Protein AF-A0A967INX9-F1 (afdb_monomer)

Solvent-accessible surface area (backbone atoms only — not comparable to full-atom values): 3528 Å² total; per-residue (Å²): 133,89,68,85,77,79,75,50,37,60,56,52,51,54,51,55,36,59,69,57,76,46,71,65,20,59,51,51,53,51,53,52,50,53,52,43,71,76,37,79,82,69,82,68,79,72,78,85,75,73,77,79,79,130

Secondary structure (DSSP, 8-state):
----PPPPHHHHHHHHHHHT-SHHHHHHHHHHHHHHHH-TTPPP----------

Sequence (54 aa):
SSSRGEKTASELISKRIRELGD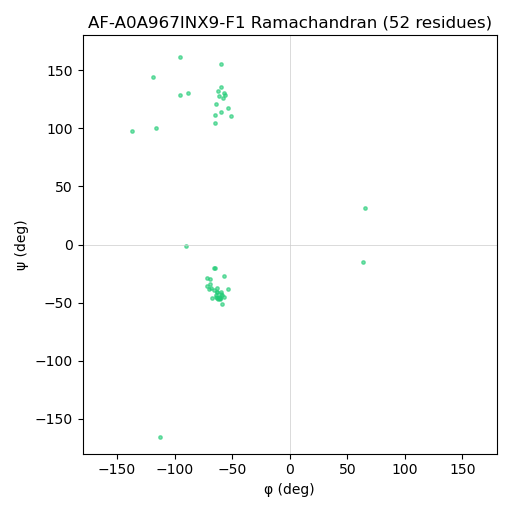WRGKTLEEVRRLIKEADPEIVEEWKWRKPSNP

Mean predicted aligned error: 6.58 Å

Radius of gyration: 13.69 Å; Cα contacts (8 Å, |Δi|>4): 18; chains: 1; bounding box: 40×25×35 Å

Structure (mmCIF, N/CA/C/O backbone):
data_AF-A0A967INX9-F1
#
_entry.id   AF-A0A967INX9-F1
#
loop_
_atom_site.group_PDB
_atom_site.id
_atom_site.type_symbol
_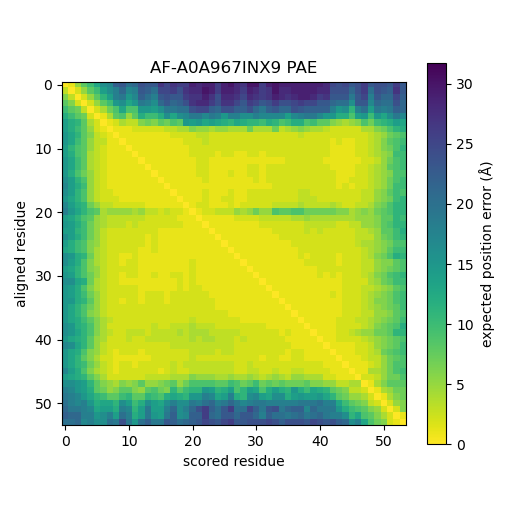atom_site.label_atom_id
_atom_site.label_alt_id
_atom_site.label_comp_id
_atom_site.label_asym_id
_atom_site.label_entity_id
_atom_site.label_seq_id
_atom_site.pdbx_PDB_ins_code
_atom_site.Cartn_x
_atom_site.Cartn_y
_atom_site.Cartn_z
_atom_site.occupancy
_atom_site.B_iso_or_equiv
_atom_site.auth_seq_id
_atom_site.auth_comp_id
_atom_site.auth_asym_id
_atom_site.auth_atom_id
_atom_site.pdbx_PDB_model_num
ATOM 1 N N . SER A 1 1 ? 11.762 15.855 20.081 1.00 36.31 1 SER A N 1
ATOM 2 C CA . SER A 1 1 ? 12.678 15.439 19.003 1.00 36.31 1 SER A CA 1
ATOM 3 C C . SER A 1 1 ? 11.918 14.634 17.978 1.00 36.31 1 SER A C 1
ATOM 5 O O . SER A 1 1 ? 11.487 13.535 18.295 1.00 36.31 1 SER A O 1
ATOM 7 N N . SER A 1 2 ? 11.700 15.197 16.791 1.00 42.94 2 SER A N 1
ATOM 8 C CA . SER A 1 2 ? 11.033 14.513 15.682 1.00 42.94 2 SER A CA 1
ATOM 9 C C . SER A 1 2 ? 11.894 13.341 15.215 1.00 42.94 2 SER A C 1
ATOM 11 O O . SER A 1 2 ? 12.999 13.531 14.703 1.00 42.94 2 SER A O 1
ATOM 13 N N . SER A 1 3 ? 11.416 12.125 15.460 1.00 46.22 3 SER A N 1
ATOM 14 C CA . SER A 1 3 ? 11.988 10.889 14.937 1.00 46.22 3 SER A CA 1
ATOM 15 C C . SER A 1 3 ? 11.967 10.935 13.406 1.00 46.22 3 SER A C 1
ATOM 17 O O . SER A 1 3 ? 10.988 11.362 12.799 1.00 46.22 3 SER A O 1
ATOM 19 N N . ARG A 1 4 ? 13.068 10.529 12.762 1.00 48.50 4 ARG A N 1
ATOM 20 C CA . ARG A 1 4 ? 13.136 10.321 11.306 1.00 48.50 4 ARG A CA 1
ATOM 21 C C . ARG A 1 4 ? 11.966 9.417 10.899 1.00 48.50 4 ARG A C 1
ATOM 23 O O . ARG A 1 4 ? 11.942 8.261 11.303 1.00 48.50 4 ARG A O 1
ATOM 30 N N . GLY A 1 5 ? 10.999 9.986 10.177 1.00 50.03 5 GLY A N 1
ATOM 31 C CA . GLY A 1 5 ? 9.656 9.435 9.996 1.00 50.03 5 GLY A CA 1
ATOM 32 C C . GLY A 1 5 ? 9.647 7.998 9.485 1.00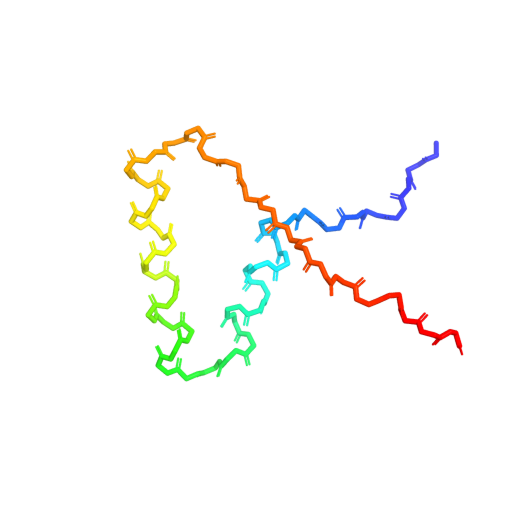 50.03 5 GLY A C 1
ATOM 33 O O . GLY A 1 5 ? 10.118 7.711 8.382 1.00 50.03 5 GLY A O 1
ATOM 34 N N . GLU A 1 6 ? 9.100 7.094 10.292 1.00 66.69 6 GLU A N 1
ATOM 35 C CA . GLU A 1 6 ? 8.744 5.758 9.837 1.00 66.69 6 GLU A CA 1
ATOM 36 C C . GLU A 1 6 ? 7.651 5.895 8.776 1.00 66.69 6 GLU A C 1
ATOM 38 O O . GLU A 1 6 ? 6.596 6.474 9.028 1.00 66.69 6 GLU A O 1
ATOM 43 N N . LYS A 1 7 ? 7.920 5.400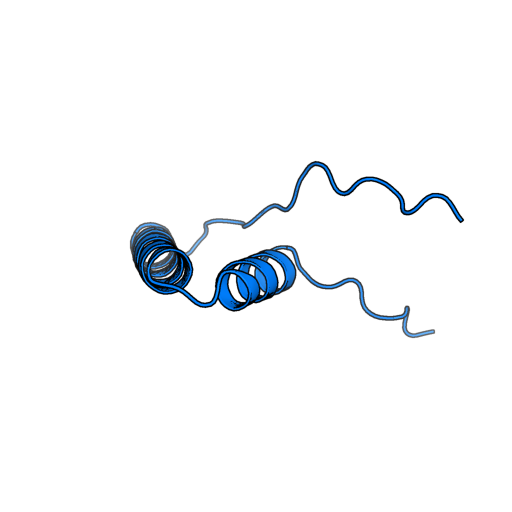 7.562 1.00 79.69 7 LYS A N 1
ATOM 44 C CA . LYS A 1 7 ? 6.897 5.344 6.514 1.00 79.69 7 LYS A CA 1
ATOM 45 C C . LYS A 1 7 ? 5.771 4.438 6.988 1.00 79.69 7 LYS A C 1
ATOM 47 O O . LYS A 1 7 ? 6.032 3.313 7.416 1.00 79.69 7 LYS A O 1
ATOM 52 N N . THR A 1 8 ? 4.541 4.909 6.857 1.00 92.62 8 THR A N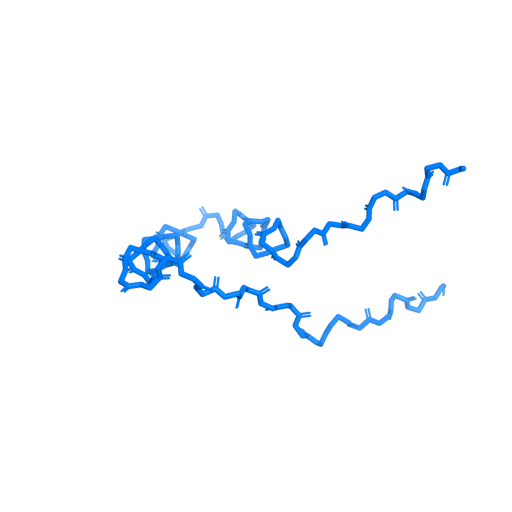 1
ATOM 53 C CA . THR A 1 8 ? 3.346 4.111 7.130 1.00 92.62 8 THR A CA 1
ATOM 54 C C . THR A 1 8 ? 3.317 2.877 6.222 1.00 92.62 8 THR A C 1
ATOM 56 O O . THR A 1 8 ? 3.876 2.876 5.118 1.00 92.62 8 THR A O 1
ATOM 59 N N . ALA A 1 9 ? 2.629 1.816 6.649 1.00 93.38 9 ALA A N 1
ATOM 60 C CA . ALA A 1 9 ? 2.410 0.641 5.804 1.00 93.38 9 ALA A CA 1
ATOM 61 C C . ALA A 1 9 ? 1.780 1.030 4.456 1.00 93.38 9 ALA A C 1
ATOM 63 O O . ALA A 1 9 ? 2.197 0.535 3.409 1.00 93.38 9 ALA A O 1
ATOM 64 N N . SER A 1 10 ? 0.861 2.000 4.476 1.00 94.38 10 SER A N 1
ATOM 65 C CA . SER A 1 10 ? 0.226 2.537 3.277 1.00 94.38 10 SER A CA 1
ATOM 66 C C . SER A 1 10 ? 1.238 3.096 2.272 1.00 94.38 10 SER A C 1
ATOM 68 O O . SER A 1 10 ? 1.172 2.778 1.081 1.00 94.38 10 SER A O 1
ATOM 70 N N . GLU A 1 11 ? 2.218 3.873 2.740 1.00 95.25 11 GLU A N 1
ATOM 71 C CA . GLU A 1 11 ? 3.285 4.433 1.905 1.00 95.25 11 GLU A CA 1
ATOM 72 C C . GLU A 1 11 ? 4.246 3.361 1.379 1.00 95.25 11 GLU A C 1
ATOM 74 O O . GLU A 1 11 ? 4.695 3.447 0.232 1.00 95.25 11 GLU A O 1
ATOM 79 N N . LEU A 1 12 ? 4.560 2.344 2.189 1.00 94.81 12 LEU A N 1
ATOM 80 C CA . LEU A 1 12 ? 5.402 1.216 1.774 1.00 94.81 12 LEU A CA 1
ATOM 81 C C . LEU A 1 12 ? 4.736 0.401 0.660 1.00 94.81 12 LEU A C 1
ATOM 83 O O . LEU A 1 12 ? 5.376 0.120 -0.356 1.00 94.81 12 LEU A O 1
ATOM 87 N N . ILE A 1 13 ? 3.444 0.099 0.804 1.00 95.38 13 ILE A N 1
ATOM 88 C CA . ILE A 1 13 ? 2.652 -0.595 -0.218 1.00 95.38 13 ILE A CA 1
ATOM 89 C C . ILE A 1 13 ? 2.579 0.258 -1.489 1.00 95.38 13 ILE A C 1
ATOM 91 O O . ILE A 1 13 ? 2.857 -0.245 -2.576 1.00 95.38 13 ILE A O 1
ATOM 95 N N . SER A 1 14 ? 2.302 1.562 -1.368 1.00 96.31 14 SER A N 1
ATOM 96 C CA . SER A 1 14 ? 2.256 2.481 -2.518 1.00 96.31 14 SER A CA 1
ATOM 97 C C . SER A 1 14 ? 3.583 2.519 -3.273 1.00 96.31 14 SER A C 1
ATOM 99 O O . SER A 1 14 ? 3.604 2.458 -4.502 1.00 96.31 14 SER A O 1
ATOM 101 N N . LYS A 1 15 ? 4.708 2.575 -2.551 1.00 95.81 15 LYS A N 1
ATOM 102 C CA . LYS A 1 15 ? 6.042 2.514 -3.157 1.00 95.81 15 LYS A CA 1
ATOM 103 C C . LYS A 1 15 ? 6.257 1.188 -3.882 1.00 95.81 15 LYS A C 1
ATOM 105 O O . LYS A 1 15 ? 6.704 1.199 -5.024 1.00 95.81 15 LYS A O 1
ATOM 110 N N . ARG A 1 16 ? 5.909 0.062 -3.250 1.00 95.00 16 ARG A N 1
ATOM 111 C CA . ARG A 1 16 ? 6.094 -1.266 -3.842 1.00 95.00 16 ARG A CA 1
ATOM 112 C C . ARG A 1 16 ? 5.269 -1.456 -5.114 1.00 95.00 16 ARG A C 1
ATOM 114 O O . ARG A 1 16 ? 5.780 -2.019 -6.075 1.00 95.00 16 ARG A O 1
ATOM 121 N N . ILE A 1 17 ? 4.028 -0.970 -5.128 1.00 97.06 17 ILE A N 1
ATOM 122 C CA . ILE A 1 17 ? 3.160 -0.998 -6.312 1.00 97.06 17 ILE A CA 1
ATOM 123 C C . ILE A 1 17 ? 3.802 -0.206 -7.459 1.00 97.06 17 ILE A C 1
ATOM 125 O O . ILE A 1 17 ? 3.907 -0.721 -8.571 1.00 97.06 17 ILE A O 1
ATOM 129 N N . ARG A 1 18 ? 4.314 1.003 -7.183 1.00 96.12 18 ARG A N 1
ATOM 130 C CA . ARG A 1 18 ? 5.001 1.840 -8.186 1.00 96.12 18 ARG A CA 1
ATOM 131 C C . ARG A 1 18 ? 6.280 1.197 -8.731 1.00 96.12 18 ARG A C 1
ATOM 133 O O . ARG A 1 18 ? 6.556 1.322 -9.918 1.00 96.12 18 ARG A O 1
ATOM 140 N N . GLU A 1 19 ? 7.043 0.495 -7.893 1.00 96.69 19 GLU A N 1
ATOM 141 C CA . GLU A 1 19 ? 8.280 -0.196 -8.298 1.00 96.69 19 GLU A CA 1
ATOM 142 C C . GLU A 1 19 ? 8.055 -1.340 -9.298 1.00 96.69 19 GLU A C 1
ATOM 144 O O . GLU A 1 19 ? 9.000 -1.730 -9.979 1.00 96.69 19 GLU A O 1
ATOM 149 N N . LEU A 1 20 ? 6.839 -1.891 -9.402 1.00 97.00 20 LEU A N 1
ATOM 150 C CA . LEU A 1 20 ? 6.552 -2.959 -10.365 1.00 97.00 20 LEU A CA 1
ATOM 151 C C . LEU A 1 20 ? 6.586 -2.465 -11.818 1.00 97.00 20 LEU A C 1
ATOM 153 O O . LEU A 1 20 ? 6.924 -3.255 -12.693 1.00 97.00 20 LEU A O 1
ATOM 157 N N . GLY A 1 21 ? 6.268 -1.189 -12.076 1.00 90.38 21 GLY A N 1
ATOM 158 C CA . GLY A 1 21 ? 6.462 -0.493 -13.362 1.00 90.38 21 GLY A CA 1
ATOM 159 C C . GLY A 1 21 ? 5.671 -1.009 -14.576 1.00 90.38 21 GLY A C 1
ATOM 160 O O . GLY A 1 21 ? 5.557 -0.304 -15.575 1.00 90.38 21 GLY A O 1
ATOM 161 N N . ASP A 1 22 ? 5.105 -2.210 -14.500 1.00 95.69 22 ASP A N 1
ATOM 162 C CA . ASP A 1 22 ? 4.358 -2.876 -15.560 1.00 95.69 22 ASP A CA 1
ATOM 163 C C . ASP A 1 22 ? 2.865 -3.015 -15.207 1.00 95.69 22 ASP A C 1
ATOM 165 O O . ASP A 1 22 ? 2.337 -2.358 -14.302 1.00 95.69 22 ASP A O 1
ATOM 169 N N . TRP A 1 23 ? 2.146 -3.857 -15.951 1.00 97.94 23 TRP A N 1
ATOM 170 C CA . TRP A 1 23 ? 0.713 -4.077 -15.761 1.00 97.94 23 TRP A CA 1
ATOM 171 C C . TRP A 1 23 ? 0.354 -4.539 -14.339 1.00 97.94 23 TRP A C 1
ATOM 173 O O . TRP A 1 23 ? -0.735 -4.218 -13.868 1.00 97.94 23 TRP A O 1
ATOM 183 N N . ARG A 1 24 ? 1.265 -5.205 -13.613 1.00 98.12 24 ARG A N 1
ATOM 184 C CA . ARG A 1 24 ? 1.011 -5.673 -12.241 1.00 98.12 24 ARG A CA 1
ATOM 185 C C . ARG A 1 24 ? 0.820 -4.513 -11.277 1.00 98.12 24 ARG A C 1
ATOM 187 O O . ARG A 1 24 ? -0.040 -4.587 -10.406 1.00 98.12 24 ARG A O 1
ATOM 194 N N . GLY A 1 25 ? 1.597 -3.440 -11.444 1.00 98.06 25 GLY A N 1
ATOM 195 C CA . GLY A 1 25 ? 1.445 -2.227 -10.641 1.00 98.06 25 GLY A CA 1
ATOM 196 C C . GLY A 1 25 ? 0.057 -1.616 -10.828 1.00 98.06 25 GLY A C 1
ATOM 197 O O . GLY A 1 25 ? -0.637 -1.354 -9.850 1.00 98.06 25 GLY A O 1
ATOM 198 N N . LYS A 1 26 ? -0.390 -1.496 -12.084 1.00 97.75 26 LYS A N 1
ATOM 199 C CA . LYS A 1 26 ? -1.721 -0.963 -12.419 1.00 97.75 26 LYS A CA 1
ATOM 200 C C . LYS A 1 26 ? -2.848 -1.816 -11.837 1.00 97.75 26 LYS A C 1
ATOM 202 O O . LYS A 1 26 ? -3.772 -1.284 -11.234 1.00 97.75 26 LYS A O 1
ATOM 207 N N . THR A 1 27 ? -2.759 -3.138 -11.976 1.00 98.25 27 THR A N 1
ATOM 208 C CA . THR A 1 27 ? -3.770 -4.052 -11.430 1.00 98.25 27 THR A CA 1
ATOM 209 C C . THR A 1 27 ? -3.830 -3.990 -9.904 1.00 98.25 27 THR A C 1
ATOM 211 O O . THR A 1 27 ? -4.919 -3.942 -9.341 1.00 98.25 27 THR A O 1
ATOM 214 N N . LEU A 1 28 ? -2.684 -3.970 -9.217 1.00 98.31 28 LEU A N 1
ATOM 215 C CA . LEU A 1 28 ? -2.655 -3.910 -7.753 1.00 98.31 28 LEU A CA 1
ATOM 216 C C . LEU A 1 28 ? -3.140 -2.568 -7.203 1.00 98.31 28 LEU A C 1
ATOM 218 O O . LEU A 1 28 ? -3.763 -2.547 -6.145 1.00 98.31 28 LEU A O 1
ATOM 222 N N . GLU A 1 29 ? -2.876 -1.465 -7.904 1.00 98.00 29 GLU A N 1
ATOM 223 C CA . GLU A 1 29 ? -3.428 -0.154 -7.552 1.00 98.00 29 GLU A CA 1
ATOM 224 C C . GLU A 1 29 ? -4.961 -0.173 -7.590 1.00 98.00 29 GLU A C 1
ATOM 226 O O . GLU A 1 29 ? -5.600 0.251 -6.628 1.00 98.00 29 GLU A O 1
ATOM 231 N N . GLU A 1 30 ? -5.542 -0.749 -8.646 1.00 98.38 30 GLU A N 1
ATOM 232 C CA . GLU A 1 30 ? -6.995 -0.830 -8.805 1.00 98.38 30 GLU A CA 1
ATOM 233 C C . GLU A 1 30 ? -7.649 -1.748 -7.767 1.00 98.38 30 GLU A C 1
ATOM 235 O O . GLU A 1 30 ? -8.622 -1.368 -7.121 1.00 98.38 30 GLU A O 1
ATOM 240 N N . VAL A 1 31 ? -7.086 -2.937 -7.533 1.00 98.31 31 VAL A N 1
ATOM 241 C CA . VAL A 1 31 ? -7.597 -3.851 -6.498 1.00 98.31 31 VAL A CA 1
ATOM 242 C C . VAL A 1 31 ? -7.543 -3.194 -5.119 1.00 98.31 31 VAL A C 1
ATOM 244 O O . VAL A 1 31 ? -8.497 -3.280 -4.350 1.00 98.31 31 VAL A O 1
ATOM 247 N N . ARG A 1 32 ? -6.446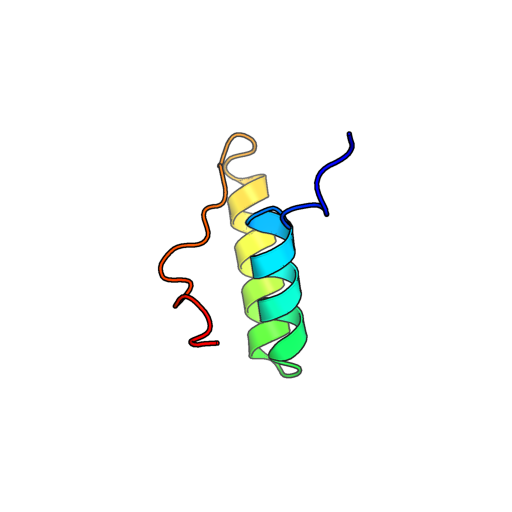 -2.499 -4.805 1.00 98.00 32 ARG A N 1
ATOM 248 C CA . ARG A 1 32 ? -6.300 -1.782 -3.537 1.00 98.00 32 ARG A CA 1
ATOM 249 C C . ARG A 1 32 ? -7.335 -0.670 -3.389 1.00 98.00 32 ARG A C 1
ATOM 251 O O . ARG A 1 32 ? -7.876 -0.505 -2.300 1.00 98.00 32 ARG A O 1
ATOM 258 N N . ARG A 1 33 ? -7.621 0.072 -4.463 1.00 98.19 33 ARG A N 1
ATOM 259 C CA . ARG A 1 33 ? -8.679 1.088 -4.482 1.00 98.19 33 ARG A CA 1
ATOM 260 C C . ARG A 1 33 ? -10.036 0.468 -4.151 1.00 98.19 33 ARG A C 1
ATOM 262 O O . ARG A 1 33 ? -10.681 0.925 -3.215 1.00 98.19 33 ARG A O 1
ATOM 269 N N . LEU A 1 34 ? -10.404 -0.613 -4.839 1.00 98.56 34 LEU A N 1
ATOM 270 C CA . LEU A 1 34 ? -11.673 -1.316 -4.622 1.00 98.56 34 LEU A CA 1
ATOM 271 C C . LEU A 1 34 ? -11.817 -1.844 -3.187 1.00 98.56 34 LEU A C 1
ATOM 273 O O . LEU A 1 34 ? -12.884 -1.720 -2.597 1.00 98.56 34 LEU A O 1
ATOM 277 N N . ILE A 1 35 ? -10.747 -2.389 -2.599 1.00 97.94 35 ILE A N 1
ATOM 278 C CA . ILE A 1 35 ? -10.762 -2.861 -1.204 1.00 97.94 35 ILE A CA 1
ATOM 279 C C . ILE A 1 35 ? -11.057 -1.708 -0.234 1.00 97.94 35 ILE A C 1
ATOM 281 O O . ILE A 1 35 ? -11.889 -1.862 0.654 1.00 97.94 35 ILE A O 1
ATOM 285 N N . LYS A 1 36 ? -10.413 -0.547 -0.413 1.00 97.25 36 LYS A N 1
ATOM 286 C CA . LYS A 1 36 ? -10.625 0.625 0.457 1.00 97.25 36 LYS A CA 1
ATOM 287 C C . LYS A 1 36 ? -11.987 1.290 0.249 1.00 97.25 36 LYS A C 1
ATOM 289 O O . LYS A 1 36 ? -12.502 1.906 1.172 1.00 97.25 36 LYS A O 1
ATOM 294 N N . GLU A 1 37 ? -12.553 1.198 -0.954 1.00 98.19 37 GLU A N 1
ATOM 295 C CA . GLU A 1 37 ? -13.927 1.639 -1.226 1.00 98.19 37 GLU A CA 1
ATOM 296 C C . GLU A 1 37 ? -14.955 0.711 -0.558 1.00 98.19 37 GLU A C 1
ATOM 298 O O . GLU A 1 37 ? -15.962 1.189 -0.042 1.00 98.19 37 GLU A O 1
ATOM 303 N N . ALA A 1 38 ? -14.694 -0.601 -0.540 1.00 98.31 38 ALA A N 1
ATOM 304 C CA . ALA A 1 38 ? -15.570 -1.588 0.088 1.00 98.31 38 ALA A CA 1
ATOM 305 C C . ALA A 1 38 ? -15.548 -1.526 1.626 1.00 98.31 38 ALA A C 1
ATOM 307 O O . ALA A 1 38 ? -16.583 -1.745 2.252 1.00 98.31 38 ALA A O 1
ATOM 308 N N . ASP A 1 39 ? -14.392 -1.226 2.222 1.00 98.00 39 ASP A N 1
ATOM 309 C CA . ASP A 1 39 ? -14.226 -1.047 3.666 1.00 98.00 39 ASP A CA 1
ATOM 310 C C . ASP A 1 39 ? -13.328 0.172 3.961 1.00 98.00 39 ASP A C 1
ATOM 312 O O . ASP A 1 39 ? -12.096 0.068 3.925 1.00 98.00 39 ASP A O 1
ATOM 316 N N . PRO A 1 40 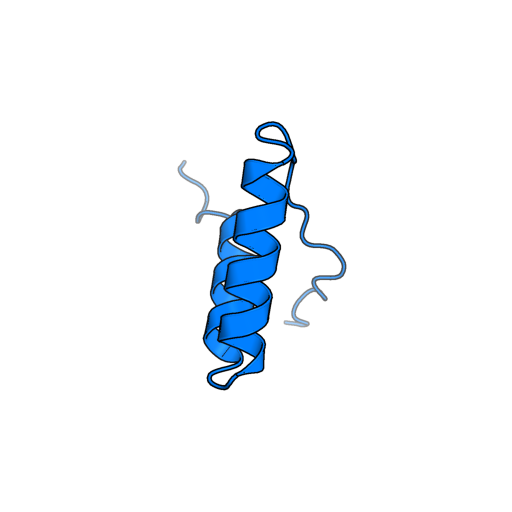? -13.923 1.343 4.255 1.00 95.81 40 PRO A N 1
ATOM 317 C CA . PRO A 1 40 ? -13.174 2.560 4.561 1.00 95.81 40 PRO A CA 1
ATOM 318 C C . PRO A 1 40 ? -12.359 2.495 5.859 1.00 95.81 40 PRO A C 1
ATOM 320 O O . PRO A 1 40 ? -11.435 3.294 6.026 1.00 95.81 40 PRO A O 1
ATOM 323 N N . GLU A 1 41 ? -12.690 1.583 6.779 1.00 96.88 41 GLU A N 1
ATOM 324 C CA . GLU A 1 41 ? -12.010 1.441 8.073 1.00 96.88 41 GLU A CA 1
ATOM 325 C C . GLU A 1 41 ? -10.827 0.461 8.009 1.00 96.88 41 GLU A C 1
ATOM 327 O O . GLU A 1 41 ? -10.109 0.280 8.997 1.00 96.88 41 GLU A O 1
ATOM 332 N N . ILE A 1 42 ? -10.573 -0.145 6.843 1.00 96.38 42 ILE A N 1
ATOM 333 C CA . ILE A 1 42 ? -9.513 -1.134 6.680 1.00 96.38 42 ILE A CA 1
ATOM 334 C C . ILE A 1 42 ? -8.123 -0.548 6.967 1.00 96.38 42 ILE A C 1
ATOM 336 O O . ILE A 1 42 ? -7.680 0.452 6.388 1.00 96.38 42 ILE A O 1
ATOM 340 N N . VAL A 1 43 ? -7.388 -1.225 7.850 1.00 95.75 43 VAL A N 1
ATOM 341 C CA . VAL A 1 43 ? -6.014 -0.868 8.209 1.00 95.75 43 VAL A CA 1
ATOM 342 C C . VAL A 1 43 ? -5.037 -1.678 7.369 1.00 95.75 43 VAL A C 1
ATOM 344 O O . VAL A 1 43 ? -5.092 -2.904 7.298 1.00 95.75 43 VAL A O 1
ATOM 347 N N . GLU A 1 44 ? -4.101 -0.980 6.738 1.00 96.25 44 GLU A N 1
ATOM 348 C CA . GLU A 1 44 ? -3.060 -1.601 5.930 1.00 96.25 44 GLU A CA 1
ATOM 349 C C . GLU A 1 44 ? -1.849 -1.941 6.805 1.00 96.25 44 GLU A C 1
ATOM 351 O O . GLU A 1 44 ? -1.336 -1.082 7.520 1.00 96.25 44 GLU A O 1
ATOM 356 N N . GLU A 1 45 ? -1.349 -3.175 6.717 1.00 94.19 45 GLU A N 1
ATOM 357 C CA . GLU A 1 45 ? -0.168 -3.634 7.456 1.00 94.19 45 GLU A CA 1
ATOM 358 C C . GLU A 1 45 ? 0.957 -4.065 6.506 1.00 94.19 45 GLU A C 1
ATOM 360 O O . GLU A 1 45 ? 0.722 -4.674 5.462 1.00 94.19 45 GLU A O 1
ATOM 365 N N . TRP A 1 46 ? 2.209 -3.800 6.890 1.00 93.00 46 TRP A N 1
ATOM 366 C CA . TRP A 1 46 ? 3.397 -4.250 6.161 1.00 93.00 46 TRP A CA 1
ATOM 367 C C . TRP A 1 46 ? 4.218 -5.211 7.026 1.00 93.00 46 TRP A C 1
ATOM 369 O O . TRP A 1 46 ? 4.970 -4.790 7.905 1.00 93.00 46 TRP A O 1
ATOM 379 N N . LYS A 1 47 ? 4.076 -6.517 6.780 1.00 89.12 47 LYS A N 1
ATOM 380 C CA . LYS A 1 47 ? 4.787 -7.575 7.518 1.00 89.12 47 LYS A CA 1
ATOM 381 C C . LYS A 1 47 ? 6.067 -8.009 6.798 1.00 89.12 47 LYS A C 1
ATOM 383 O O . LYS A 1 47 ? 6.239 -7.785 5.603 1.00 89.12 47 LYS A O 1
ATOM 388 N N . TRP A 1 48 ? 6.967 -8.651 7.544 1.00 85.62 48 TRP A N 1
ATOM 389 C CA . TRP A 1 48 ? 8.189 -9.293 7.029 1.00 85.62 48 TRP A CA 1
ATOM 390 C C . TRP A 1 48 ? 9.241 -8.355 6.428 1.00 85.62 48 TRP A C 1
ATOM 392 O O . TRP A 1 48 ? 10.020 -8.749 5.556 1.00 85.62 48 TRP A O 1
ATOM 402 N N . ARG A 1 49 ? 9.340 -7.120 6.935 1.00 79.44 49 ARG A N 1
ATOM 403 C CA . ARG A 1 49 ? 10.514 -6.289 6.661 1.00 79.44 49 ARG A CA 1
ATOM 404 C C . ARG A 1 49 ? 11.728 -6.955 7.311 1.00 79.44 49 ARG A C 1
ATOM 406 O O . ARG A 1 49 ? 11.876 -6.903 8.528 1.00 79.44 49 ARG A O 1
ATOM 413 N N . LYS A 1 50 ? 12.591 -7.592 6.512 1.00 75.06 50 LYS A N 1
ATOM 414 C CA . LYS A 1 50 ? 13.892 -8.043 7.018 1.00 75.06 50 LYS A CA 1
ATOM 415 C C . LYS A 1 50 ? 14.625 -6.815 7.574 1.00 75.06 50 LYS A C 1
ATOM 417 O O . LYS A 1 50 ? 14.675 -5.804 6.863 1.00 75.06 50 LYS A O 1
ATOM 422 N N . PRO A 1 51 ? 15.170 -6.857 8.802 1.00 65.25 51 PRO A N 1
ATOM 423 C CA . PRO A 1 51 ? 16.123 -5.841 9.213 1.00 65.25 51 PRO A 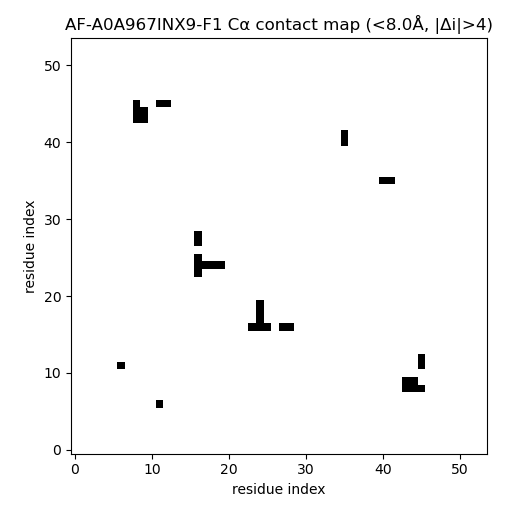CA 1
ATOM 424 C C . PRO A 1 51 ? 17.251 -5.851 8.180 1.00 65.25 51 PRO A C 1
ATOM 426 O O . PRO A 1 51 ? 17.758 -6.914 7.817 1.00 65.25 51 PRO A O 1
ATOM 429 N N . SER A 1 52 ? 17.585 -4.686 7.630 1.00 69.00 52 SER A N 1
ATOM 430 C CA . SER A 1 52 ? 1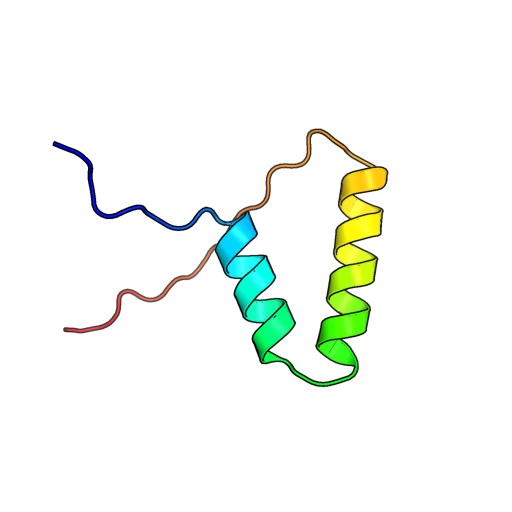8.807 -4.554 6.845 1.00 69.00 52 SER A CA 1
ATOM 431 C C . SER A 1 52 ? 19.955 -4.926 7.776 1.00 69.00 52 SER A C 1
ATOM 433 O O . SER A 1 52 ? 20.147 -4.246 8.784 1.00 69.00 52 SER A O 1
ATOM 435 N N . ASN A 1 53 ? 20.647 -6.031 7.486 1.00 52.78 53 ASN A N 1
ATOM 436 C CA . ASN A 1 53 ? 21.892 -6.346 8.171 1.00 52.78 53 ASN A CA 1
ATOM 437 C C . ASN A 1 53 ? 22.838 -5.155 7.930 1.00 52.78 53 ASN A C 1
ATOM 439 O O . ASN A 1 53 ? 22.947 -4.749 6.768 1.00 52.78 53 ASN A O 1
ATOM 443 N N . PRO A 1 54 ? 23.397 -4.549 8.989 1.00 65.81 54 PRO A N 1
ATOM 444 C CA . PRO A 1 54 ? 24.245 -3.369 8.867 1.00 65.81 54 PRO A CA 1
ATOM 445 C C . PRO A 1 54 ? 25.486 -3.636 8.013 1.00 65.81 54 PRO A C 1
ATOM 447 O O . PRO A 1 54 ? 25.905 -4.818 7.923 1.00 65.81 54 PRO A O 1
#

Foldseek 3Di:
DDDPDDDFLVRVVLVVLVVVVDVSSVVVVVVVVVVCVVPVPDGHDDPDPDPDDD

pLDDT: mean 87.3, std 17.07, range [36.31, 98.56]